Protein AF-A0A6L7A3K5-F1 (afdb_monomer_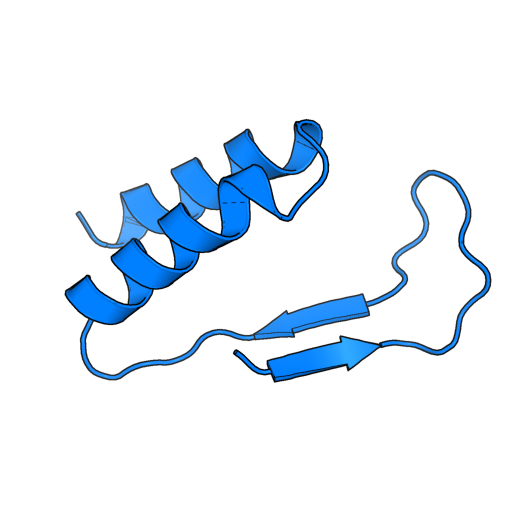lite)

Foldseek 3Di:
DDWAAPPDDDDPPDDGTDDDDDDPDLVVRLVVLVVCCVVDDVVCNVVSVVVNVVSD

Radius of gyration: 12.47 Å; chains: 1; bounding box: 26×16×35 Å

pLDDT: mean 96.74, std 3.67, range [71.75, 98.31]

Sequence (56 aa):
VHLHWYDKEVRPGRKVGHLNLTDSDTSRLTATLEALIPLLPPEYASGVIWAQSKFS

Secondary structure (DSSP, 8-state):
-EEEE--PPP-TT---EEEE---S-HHHHHHHHHHHGGGS-GGGHHHHHHHHGGG-

Organism: Escherichia coli (NCBI:txid562)

InterPro domains:
  IPR011054 Rudiment single hybrid motif [SSF51246] (1-54)
  IPR040686 Phosphoribosylaminoimidazole carboxylase, C-terminal domain [PF17769] (1-30)

Structure (mmCIF, N/CA/C/O backbone):
data_AF-A0A6L7A3K5-F1
#
_entry.id   AF-A0A6L7A3K5-F1
#
loop_
_atom_site.group_PDB
_atom_site.id
_atom_site.type_symbol
_atom_site.label_atom_id
_atom_site.label_alt_id
_atom_site.label_comp_id
_atom_site.label_asym_id
_atom_site.label_entity_id
_atom_site.label_seq_id
_atom_site.pdbx_PDB_ins_code
_atom_site.Cartn_x
_atom_site.Cartn_y
_atom_site.Cartn_z
_atom_site.occupancy
_atom_site.B_iso_or_equiv
_atom_site.auth_seq_id
_atom_site.auth_comp_id
_atom_site.auth_asym_id
_atom_site.auth_atom_id
_atom_site.pdbx_PDB_model_num
ATOM 1 N N . VAL A 1 1 ? -4.936 -7.349 1.212 1.00 88.88 1 VAL A N 1
ATOM 2 C CA . VAL A 1 1 ? -4.154 -6.460 0.317 1.00 88.88 1 VAL A CA 1
ATOM 3 C C . VAL A 1 1 ? -4.635 -6.674 -1.105 1.00 88.88 1 VAL A C 1
ATOM 5 O O . VAL A 1 1 ? -4.782 -7.825 -1.497 1.00 88.88 1 VAL A O 1
ATOM 8 N N . HIS A 1 2 ? -4.882 -5.605 -1.858 1.00 95.38 2 HIS A N 1
ATOM 9 C CA . HIS A 1 2 ? -5.256 -5.679 -3.272 1.00 95.38 2 HIS A CA 1
ATOM 10 C C . HIS A 1 2 ? -4.139 -5.100 -4.141 1.00 95.38 2 HIS A C 1
ATOM 12 O O . HIS A 1 2 ? -3.750 -3.947 -3.958 1.00 95.38 2 HIS A O 1
ATOM 18 N N . LEU A 1 3 ? -3.628 -5.903 -5.077 1.00 95.75 3 LEU A N 1
ATOM 19 C CA . LEU A 1 3 ? -2.621 -5.486 -6.051 1.00 95.75 3 LEU A CA 1
ATOM 20 C C . LEU A 1 3 ? -3.298 -5.007 -7.335 1.00 95.75 3 LEU A C 1
ATOM 22 O O . LEU A 1 3 ? -4.051 -5.750 -7.960 1.00 95.75 3 LEU A O 1
ATOM 26 N N . HIS A 1 4 ? -2.962 -3.791 -7.756 1.00 97.50 4 HIS A N 1
ATOM 27 C CA . HIS A 1 4 ? -3.324 -3.247 -9.057 1.00 97.50 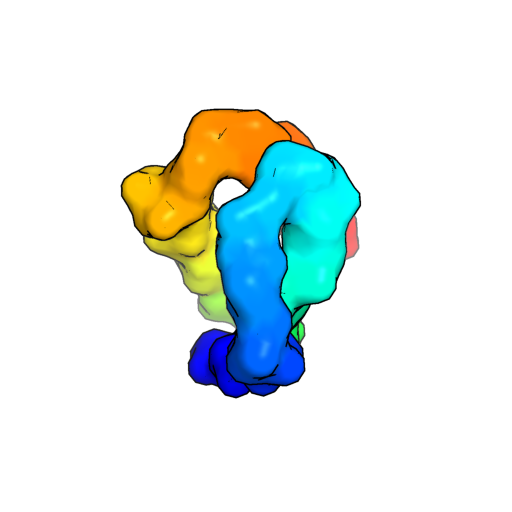4 HIS A CA 1
ATOM 28 C C . HIS A 1 4 ? -2.060 -3.095 -9.899 1.00 97.50 4 HIS A C 1
ATOM 30 O O . HIS A 1 4 ? -1.288 -2.152 -9.719 1.00 97.50 4 HIS A O 1
ATOM 36 N N . TRP A 1 5 ? -1.843 -4.037 -10.814 1.00 97.50 5 TRP A N 1
ATOM 37 C CA . TRP A 1 5 ? -0.735 -4.004 -11.766 1.00 97.50 5 TRP A CA 1
ATOM 38 C C . TRP A 1 5 ? -1.179 -3.366 -13.084 1.00 97.50 5 TRP A C 1
ATOM 40 O O . TRP A 1 5 ? -2.258 -3.671 -13.583 1.00 97.50 5 TRP A O 1
ATOM 50 N N . TYR A 1 6 ? -0.369 -2.469 -13.649 1.00 97.06 6 TYR A N 1
ATOM 51 C CA . TYR A 1 6 ? -0.727 -1.731 -14.869 1.00 97.06 6 TYR A CA 1
ATOM 52 C C . TYR A 1 6 ? -0.311 -2.417 -16.169 1.00 97.06 6 TYR A C 1
ATOM 54 O O . TYR A 1 6 ? -0.507 -1.829 -17.229 1.00 97.06 6 TYR A O 1
ATOM 62 N N . ASP A 1 7 ? 0.315 -3.590 -16.086 1.00 96.44 7 ASP A N 1
ATOM 63 C CA . ASP A 1 7 ? 0.852 -4.321 -17.238 1.00 96.44 7 ASP A CA 1
ATOM 64 C C . ASP A 1 7 ? 1.786 -3.463 -18.118 1.00 96.44 7 ASP A C 1
ATOM 66 O O . ASP A 1 7 ? 1.760 -3.466 -19.346 1.00 96.44 7 ASP A O 1
ATOM 70 N N . LYS A 1 8 ? 2.613 -2.646 -17.453 1.00 97.31 8 LYS A N 1
ATOM 71 C CA . LYS A 1 8 ? 3.610 -1.775 -18.085 1.00 97.31 8 LYS A CA 1
ATOM 72 C C . LYS A 1 8 ? 4.996 -2.372 -17.916 1.00 97.31 8 LYS A C 1
ATOM 74 O O . LYS A 1 8 ? 5.338 -2.864 -16.847 1.00 97.31 8 LYS A O 1
ATOM 79 N N . GLU A 1 9 ? 5.834 -2.200 -18.933 1.00 97.19 9 GLU A N 1
ATOM 80 C CA . GLU A 1 9 ? 7.268 -2.472 -18.826 1.00 97.19 9 GLU A CA 1
ATOM 81 C C . GLU A 1 9 ? 7.893 -1.674 -17.669 1.00 97.19 9 GLU A C 1
ATOM 83 O O . GLU A 1 9 ? 7.711 -0.448 -17.576 1.00 97.19 9 GLU A O 1
ATOM 88 N N . VAL A 1 10 ? 8.637 -2.378 -16.811 1.00 97.31 10 VAL A N 1
ATOM 89 C CA . VAL A 1 10 ? 9.309 -1.826 -15.632 1.00 97.31 10 VAL A CA 1
ATOM 90 C C . VAL A 1 10 ? 10.497 -0.973 -16.064 1.00 97.31 10 VAL A C 1
ATOM 92 O O . VAL A 1 10 ? 11.424 -1.456 -16.707 1.00 97.31 10 VAL A O 1
ATOM 95 N N . ARG A 1 11 ? 10.471 0.312 -15.698 1.00 97.69 11 ARG A N 1
ATOM 96 C CA . ARG A 1 11 ? 11.549 1.277 -15.958 1.00 97.69 11 ARG A CA 1
ATOM 97 C C . ARG A 1 11 ? 11.766 2.156 -14.721 1.00 97.69 11 ARG A C 1
ATOM 99 O O . ARG A 1 11 ? 10.781 2.421 -14.022 1.00 97.69 11 ARG A O 1
ATOM 106 N N . PRO A 1 12 ? 12.991 2.650 -14.457 1.00 97.44 12 PRO A N 1
ATOM 107 C CA . PRO A 1 12 ? 13.258 3.536 -13.324 1.00 97.44 12 PRO A CA 1
ATOM 108 C C . PRO A 1 12 ? 12.298 4.735 -13.285 1.00 97.44 12 PRO A C 1
ATOM 110 O O . PRO A 1 12 ? 12.060 5.382 -14.304 1.00 97.44 12 PRO A O 1
ATOM 113 N N . GLY A 1 13 ? 11.701 5.002 -12.120 1.00 96.00 13 GLY A N 1
ATOM 114 C CA . GLY A 1 13 ? 10.755 6.108 -11.911 1.00 96.00 13 GLY A CA 1
ATOM 115 C C . GLY A 1 13 ? 9.369 5.943 -12.558 1.00 96.00 13 GLY A C 1
ATOM 116 O O . GLY A 1 13 ? 8.503 6.802 -12.379 1.00 96.00 13 GLY A O 1
ATOM 117 N N . ARG A 1 14 ? 9.105 4.857 -13.297 1.00 98.00 14 ARG A N 1
ATOM 118 C CA . ARG A 1 14 ? 7.806 4.628 -13.945 1.00 98.00 14 ARG A CA 1
ATOM 119 C C . ARG A 1 14 ? 6.810 4.010 -12.964 1.00 98.00 14 ARG A C 1
ATOM 121 O O . ARG A 1 14 ? 7.085 2.995 -12.335 1.00 98.00 14 ARG A O 1
ATOM 128 N N . LYS A 1 15 ? 5.596 4.564 -12.897 1.00 97.81 15 LYS A N 1
ATOM 129 C CA . LYS A 1 15 ? 4.483 3.952 -12.151 1.00 97.81 15 LYS A CA 1
ATOM 130 C C . LYS A 1 15 ? 4.023 2.667 -12.853 1.00 97.81 15 LYS A C 1
ATOM 132 O O . LYS A 1 15 ? 3.465 2.748 -13.951 1.00 97.81 15 LYS A O 1
ATOM 137 N N . VAL A 1 16 ? 4.236 1.518 -12.211 1.00 97.94 16 VAL A N 1
ATOM 138 C CA . VAL A 1 16 ? 3.886 0.174 -12.726 1.00 97.94 16 VAL A CA 1
ATOM 139 C C . VAL A 1 16 ? 2.692 -0.476 -12.018 1.00 97.94 16 VAL A C 1
ATOM 141 O O . VAL A 1 16 ? 2.099 -1.408 -12.550 1.00 97.94 16 VAL A O 1
ATOM 144 N N . GLY A 1 17 ? 2.282 0.055 -10.869 1.00 98.00 17 GLY A N 1
ATOM 145 C CA . GLY A 1 17 ? 1.113 -0.417 -10.139 1.00 98.00 17 GLY A CA 1
ATOM 146 C C . GLY A 1 17 ? 0.895 0.351 -8.841 1.00 98.00 17 GLY A C 1
ATOM 147 O O . GLY A 1 17 ? 1.536 1.379 -8.608 1.00 98.00 17 GLY A O 1
ATOM 148 N N . HIS A 1 18 ? -0.015 -0.153 -8.014 1.00 98.06 18 HIS A N 1
ATOM 149 C CA . HIS A 1 18 ? -0.213 0.273 -6.630 1.00 98.06 18 HIS A CA 1
ATOM 150 C C . HIS A 1 18 ? -0.824 -0.858 -5.790 1.00 98.06 18 HIS A C 1
ATOM 152 O O . HIS A 1 18 ? -1.393 -1.814 -6.322 1.00 98.06 18 HIS A O 1
ATOM 158 N N . LEU A 1 19 ? -0.705 -0.734 -4.469 1.00 98.00 19 LEU A N 1
ATOM 159 C CA . LEU A 1 19 ? -1.333 -1.618 -3.492 1.00 98.00 19 LEU A CA 1
ATOM 160 C C . LEU A 1 19 ? -2.408 -0.836 -2.739 1.00 98.00 19 LEU A C 1
ATOM 162 O O . LEU A 1 19 ? -2.129 0.248 -2.234 1.00 98.00 19 LEU A O 1
ATOM 166 N N . ASN A 1 20 ? -3.605 -1.406 -2.630 1.00 98.12 20 ASN A N 1
ATOM 167 C CA . ASN A 1 20 ? -4.658 -0.896 -1.761 1.00 98.12 20 ASN A CA 1
ATOM 168 C C . ASN A 1 20 ? -4.781 -1.793 -0.525 1.00 98.12 20 ASN A C 1
ATOM 170 O O . ASN A 1 20 ? -4.895 -3.022 -0.623 1.00 98.12 20 ASN A O 1
ATOM 174 N N . LEU A 1 21 ? -4.757 -1.166 0.648 1.00 97.62 21 LEU A N 1
ATOM 175 C CA . LEU A 1 21 ? -5.014 -1.798 1.934 1.00 97.62 21 LEU A CA 1
ATOM 176 C C . LEU A 1 21 ? -6.177 -1.060 2.587 1.00 97.62 21 LEU A C 1
ATOM 178 O O . LEU A 1 21 ? -6.161 0.161 2.702 1.00 97.62 21 LEU A O 1
ATOM 182 N N . THR A 1 22 ? -7.195 -1.810 2.980 1.00 97.38 22 THR A N 1
ATOM 183 C CA . THR A 1 22 ? -8.367 -1.294 3.676 1.00 97.38 22 THR A CA 1
ATOM 184 C C . THR A 1 22 ? -8.767 -2.318 4.717 1.00 97.38 22 THR A C 1
ATOM 186 O O . THR A 1 22 ? -8.770 -3.518 4.441 1.00 97.38 22 THR A O 1
ATOM 189 N N . ASP A 1 23 ? -9.019 -1.841 5.926 1.00 96.88 23 ASP A N 1
ATOM 190 C CA . ASP A 1 23 ? -9.463 -2.659 7.037 1.00 96.88 23 ASP A CA 1
ATOM 191 C C . ASP A 1 23 ? -10.224 -1.764 8.025 1.00 96.88 23 ASP A C 1
ATOM 193 O O . ASP A 1 23 ? -9.867 -0.598 8.201 1.00 96.88 23 ASP A O 1
ATOM 197 N N . SER A 1 24 ? -11.280 -2.288 8.649 1.00 97.00 24 SER A N 1
ATOM 198 C CA . SER A 1 24 ? -11.995 -1.600 9.731 1.00 97.00 24 SER A CA 1
ATOM 199 C C . SER A 1 24 ? -11.186 -1.562 11.032 1.00 97.00 24 SER A C 1
ATOM 201 O O . SER A 1 24 ? -11.451 -0.737 11.900 1.00 97.00 24 SER A O 1
ATOM 203 N N . ASP A 1 25 ? -10.226 -2.474 11.181 1.00 97.50 25 ASP A N 1
ATOM 204 C CA . ASP A 1 25 ? -9.319 -2.574 12.316 1.00 97.50 25 ASP A CA 1
ATOM 205 C C . ASP A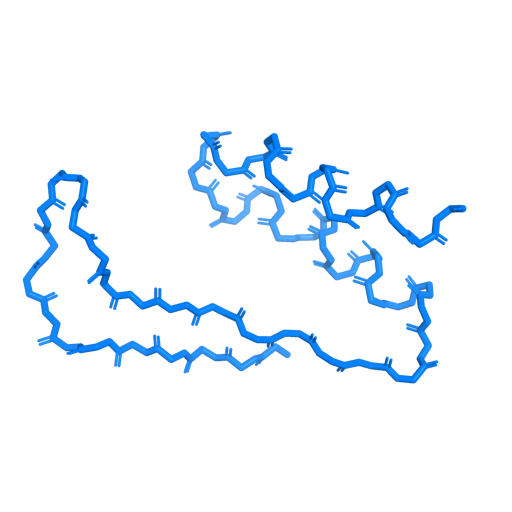 1 25 ? -7.981 -1.909 11.973 1.00 97.50 25 ASP A C 1
ATOM 207 O O . ASP A 1 25 ? -7.172 -2.429 11.197 1.00 97.50 25 ASP A O 1
ATOM 211 N N . THR A 1 26 ? -7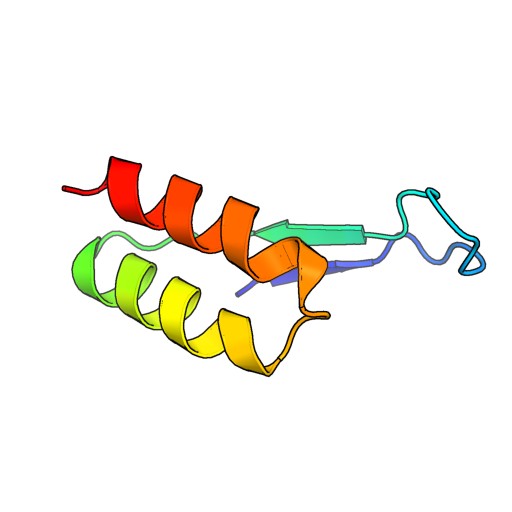.73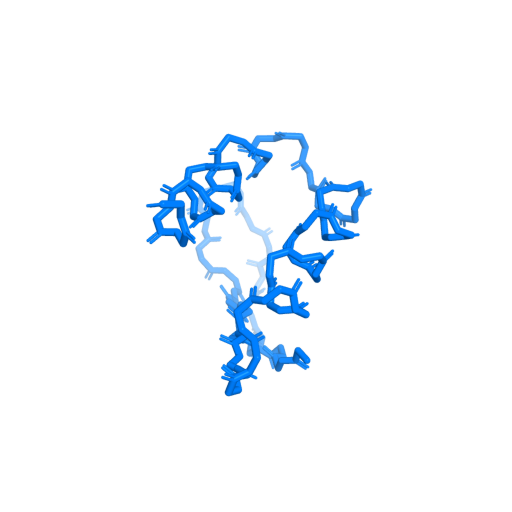9 -0.745 12.574 1.00 96.94 26 THR A N 1
ATOM 212 C CA . THR A 1 26 ? -6.520 0.034 12.336 1.00 96.94 26 THR A CA 1
ATOM 213 C C . THR A 1 26 ? -5.266 -0.679 12.832 1.00 96.94 26 THR A C 1
ATOM 215 O O . THR A 1 26 ? -4.211 -0.498 12.232 1.00 96.94 26 THR A O 1
ATOM 218 N N . SER A 1 27 ? -5.363 -1.533 13.856 1.00 96.81 27 SER A N 1
ATOM 219 C CA . SER A 1 27 ? -4.221 -2.300 14.371 1.00 96.81 27 SER A CA 1
ATOM 220 C C . SER A 1 27 ? -3.812 -3.402 13.397 1.00 96.81 27 SER A C 1
ATOM 222 O O . SER A 1 27 ? -2.627 -3.613 13.139 1.00 96.81 27 SER A O 1
ATOM 224 N N . ARG A 1 28 ? -4.788 -4.076 12.776 1.00 97.44 28 ARG A N 1
ATOM 225 C CA . ARG A 1 28 ? -4.506 -5.036 11.697 1.00 97.44 28 ARG A CA 1
ATOM 226 C C . ARG A 1 28 ? -3.966 -4.339 10.446 1.00 97.44 28 ARG A C 1
ATOM 228 O O . ARG A 1 28 ? -3.063 -4.870 9.793 1.00 97.44 28 ARG A O 1
ATOM 235 N N . LEU A 1 29 ? -4.468 -3.144 10.131 1.00 97.81 29 LEU A N 1
ATOM 236 C CA . LEU A 1 29 ? -3.978 -2.346 9.009 1.00 97.81 29 LEU A CA 1
ATOM 237 C C . LEU A 1 29 ? -2.509 -1.933 9.198 1.00 97.81 29 LEU A C 1
ATOM 239 O O . LEU A 1 29 ? -1.700 -2.146 8.294 1.00 97.81 29 LEU A O 1
ATOM 243 N N . THR A 1 30 ? -2.139 -1.407 10.368 1.00 97.56 30 THR A N 1
ATOM 244 C CA . THR A 1 30 ? -0.756 -0.998 10.670 1.00 97.56 30 THR A CA 1
ATOM 245 C C . THR A 1 30 ? 0.204 -2.182 10.759 1.00 97.56 30 THR A C 1
ATOM 247 O O . THR A 1 30 ? 1.323 -2.079 10.256 1.00 97.56 30 THR A O 1
ATOM 250 N N . ALA A 1 31 ? -0.235 -3.325 11.298 1.00 97.81 31 ALA A N 1
ATOM 251 C CA . ALA A 1 31 ? 0.545 -4.564 11.286 1.00 97.81 31 ALA A CA 1
ATOM 252 C C . ALA A 1 31 ? 0.789 -5.084 9.858 1.00 97.81 31 ALA A C 1
ATOM 254 O O . ALA A 1 31 ? 1.872 -5.574 9.544 1.00 97.81 31 ALA A O 1
ATOM 255 N N . THR A 1 32 ? -0.195 -4.940 8.965 1.00 98.06 32 THR A N 1
ATOM 256 C CA . THR A 1 32 ? -0.032 -5.313 7.551 1.00 98.06 32 THR A CA 1
ATOM 257 C C . THR A 1 32 ? 0.933 -4.370 6.829 1.00 98.06 32 THR A C 1
ATOM 259 O O . THR A 1 32 ? 1.721 -4.826 6.003 1.00 98.06 32 THR A O 1
ATOM 262 N N . LEU A 1 33 ? 0.903 -3.069 7.145 1.00 98.00 33 LEU A N 1
ATOM 263 C CA . LEU A 1 33 ? 1.895 -2.112 6.648 1.00 98.00 33 LEU A CA 1
ATOM 264 C C . LEU A 1 33 ? 3.312 -2.500 7.103 1.00 98.00 33 LEU A C 1
ATOM 266 O O . LEU A 1 33 ? 4.206 -2.548 6.264 1.00 98.00 33 LEU A O 1
ATOM 270 N N . GLU A 1 34 ? 3.500 -2.877 8.371 1.00 97.94 34 GLU A N 1
ATOM 271 C CA . GLU A 1 34 ? 4.800 -3.332 8.896 1.00 97.94 34 GLU A CA 1
ATOM 272 C C . GLU A 1 34 ? 5.307 -4.570 8.145 1.00 97.94 34 GLU A C 1
ATOM 274 O O . GLU A 1 34 ? 6.446 -4.622 7.684 1.00 97.94 34 GLU A O 1
ATOM 279 N N . ALA A 1 35 ? 4.424 -5.551 7.940 1.00 98.00 35 ALA A N 1
ATOM 280 C CA . ALA A 1 35 ? 4.746 -6.785 7.231 1.00 98.00 35 ALA A CA 1
ATOM 281 C C . ALA A 1 35 ? 5.098 -6.571 5.744 1.00 98.00 35 ALA A C 1
ATOM 283 O O . ALA A 1 35 ? 5.748 -7.431 5.149 1.00 98.00 35 ALA A O 1
ATOM 284 N N . LEU A 1 36 ? 4.694 -5.448 5.133 1.00 97.38 36 LEU A N 1
ATOM 285 C CA . LEU A 1 36 ? 5.056 -5.103 3.753 1.00 97.38 36 LEU A CA 1
ATOM 286 C C . LEU A 1 36 ? 6.469 -4.531 3.622 1.00 97.38 36 LEU A C 1
ATOM 288 O O . LEU A 1 36 ? 7.052 -4.658 2.547 1.00 97.38 36 LEU A O 1
ATOM 292 N N . ILE A 1 37 ? 7.031 -3.928 4.674 1.00 97.56 37 ILE A N 1
ATOM 293 C CA . ILE A 1 37 ? 8.358 -3.293 4.630 1.00 97.56 37 ILE A CA 1
ATOM 294 C C . ILE A 1 37 ? 9.442 -4.243 4.086 1.00 97.56 37 ILE A C 1
ATOM 296 O O . ILE A 1 37 ? 10.106 -3.859 3.124 1.00 97.56 37 ILE A O 1
ATOM 300 N N . PRO A 1 38 ? 9.618 -5.480 4.598 1.00 97.94 38 PRO A N 1
ATOM 301 C CA . PRO A 1 38 ? 10.651 -6.386 4.087 1.00 97.94 38 PRO A CA 1
ATOM 302 C C . PRO A 1 38 ? 10.336 -6.984 2.703 1.00 97.94 38 PRO A C 1
ATOM 304 O O . PRO A 1 38 ? 11.197 -7.634 2.115 1.00 97.94 38 PRO A O 1
ATOM 307 N N . LEU A 1 39 ? 9.116 -6.803 2.186 1.00 97.69 39 LEU A N 1
ATOM 308 C CA . LEU A 1 39 ? 8.682 -7.322 0.881 1.00 97.69 39 LEU A CA 1
ATOM 309 C C . LEU A 1 39 ? 8.855 -6.302 -0.251 1.00 97.69 39 LEU A C 1
ATOM 311 O O . LEU A 1 39 ? 8.711 -6.652 -1.424 1.00 97.69 39 LEU A O 1
ATOM 315 N N . LEU A 1 40 ? 9.130 -5.043 0.091 1.00 96.88 40 LEU A N 1
ATOM 316 C CA .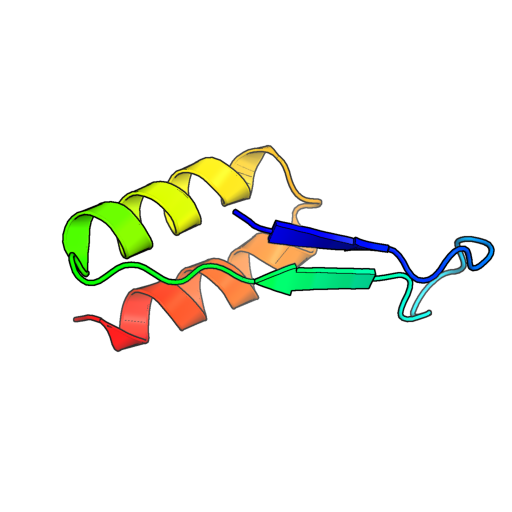 LEU A 1 40 ? 9.319 -3.949 -0.851 1.00 96.88 40 LEU A CA 1
ATOM 317 C C . LEU A 1 40 ? 10.797 -3.537 -0.910 1.00 96.88 40 LEU A C 1
ATOM 319 O O . LEU A 1 40 ? 11.540 -3.738 0.052 1.00 96.88 40 LEU A O 1
ATOM 323 N N . PRO A 1 41 ? 11.240 -2.925 -2.021 1.00 97.38 41 PRO A N 1
ATOM 324 C CA . PRO A 1 41 ? 12.551 -2.293 -2.074 1.00 97.38 41 PRO A CA 1
ATOM 325 C C . PRO A 1 41 ? 12.746 -1.260 -0.940 1.00 97.38 41 PRO A C 1
ATOM 327 O O . PRO A 1 41 ? 11.774 -0.603 -0.544 1.00 97.38 41 PRO A O 1
ATOM 330 N N . PRO A 1 42 ? 13.976 -1.083 -0.418 1.00 96.94 42 PRO A N 1
ATOM 331 C CA . PRO A 1 42 ? 14.241 -0.276 0.779 1.00 96.94 42 PRO A CA 1
ATOM 332 C C . PRO A 1 42 ? 13.727 1.168 0.717 1.00 96.94 42 PRO A C 1
ATOM 334 O O . PRO A 1 42 ? 13.331 1.733 1.736 1.00 96.94 42 PRO A O 1
ATOM 337 N N . GLU A 1 43 ? 13.693 1.772 -0.471 1.00 97.00 43 GLU A N 1
ATOM 338 C CA . GLU A 1 43 ? 13.205 3.135 -0.687 1.00 97.00 43 GLU A CA 1
ATOM 339 C C . GLU A 1 43 ? 11.735 3.333 -0.271 1.00 97.00 43 GLU A C 1
ATOM 341 O O . GLU A 1 43 ? 11.342 4.444 0.097 1.00 97.00 43 GLU A O 1
ATOM 346 N N . TYR A 1 44 ? 10.929 2.265 -0.251 1.00 97.50 44 TYR A N 1
ATOM 347 C CA . TYR A 1 44 ? 9.518 2.321 0.135 1.00 97.50 44 TYR A CA 1
ATOM 348 C C . TYR A 1 44 ? 9.295 2.331 1.649 1.00 97.50 44 TYR A C 1
ATOM 350 O O . TYR A 1 44 ? 8.237 2.785 2.089 1.00 97.50 44 TYR A O 1
ATOM 358 N N . ALA A 1 45 ? 10.272 1.892 2.452 1.00 97.81 45 ALA A N 1
ATOM 359 C CA . ALA A 1 45 ? 10.127 1.804 3.906 1.00 97.81 45 ALA A CA 1
ATOM 360 C C . ALA A 1 45 ? 9.728 3.156 4.520 1.00 97.81 45 ALA A C 1
ATOM 362 O O . ALA A 1 45 ? 8.806 3.227 5.327 1.00 97.81 45 ALA A O 1
ATOM 363 N N . SER A 1 46 ? 10.352 4.249 4.064 1.00 97.94 46 SER A N 1
ATOM 364 C CA . SER A 1 46 ? 10.047 5.607 4.537 1.00 97.94 46 SER A CA 1
ATOM 365 C C . SER A 1 46 ? 8.582 6.011 4.315 1.00 97.94 46 SER A C 1
ATOM 367 O O . SER A 1 46 ? 7.952 6.582 5.206 1.00 97.94 46 SER A O 1
ATOM 369 N N . GLY A 1 47 ? 8.012 5.672 3.154 1.00 98.00 47 GLY A N 1
ATOM 370 C CA . GLY A 1 47 ? 6.616 5.958 2.826 1.00 98.00 47 GLY A CA 1
ATOM 371 C C . GLY A 1 47 ? 5.633 5.105 3.629 1.00 98.00 47 GLY A C 1
ATOM 372 O O . GLY A 1 47 ? 4.585 5.599 4.041 1.00 98.00 47 GLY A O 1
ATOM 373 N N . VAL A 1 48 ? 5.983 3.844 3.892 1.00 97.69 48 VAL A N 1
ATOM 374 C CA . VAL A 1 48 ? 5.162 2.933 4.703 1.00 97.69 48 VAL A CA 1
ATOM 375 C C . VAL A 1 48 ? 5.151 3.360 6.174 1.00 97.69 48 VAL A C 1
ATOM 377 O O . VAL A 1 48 ? 4.072 3.485 6.751 1.00 97.69 48 VAL A O 1
ATOM 380 N N . ILE A 1 49 ? 6.314 3.693 6.745 1.00 97.88 49 ILE A N 1
ATOM 381 C CA . ILE A 1 49 ? 6.440 4.219 8.117 1.00 97.88 49 ILE A CA 1
ATOM 382 C C . ILE A 1 49 ? 5.649 5.523 8.270 1.00 97.88 49 ILE A C 1
ATOM 384 O O . ILE A 1 49 ? 4.917 5.716 9.244 1.00 97.88 49 ILE A O 1
ATOM 388 N N . TRP A 1 50 ? 5.731 6.412 7.274 1.00 98.31 50 TRP A N 1
ATOM 389 C CA . TRP A 1 50 ? 4.905 7.617 7.249 1.00 98.31 50 TRP A CA 1
ATOM 390 C C . TRP A 1 50 ? 3.407 7.287 7.265 1.00 98.31 50 TRP A C 1
ATOM 392 O O . TRP A 1 50 ? 2.668 7.909 8.028 1.00 98.31 50 TRP A O 1
ATOM 402 N N . ALA A 1 51 ? 2.949 6.306 6.482 1.00 97.75 51 ALA A N 1
ATOM 403 C CA . ALA A 1 51 ? 1.543 5.906 6.468 1.00 97.75 51 ALA A CA 1
ATOM 404 C C . ALA A 1 51 ? 1.093 5.328 7.822 1.00 97.75 51 ALA A C 1
ATOM 406 O O . ALA A 1 51 ? 0.029 5.701 8.310 1.00 97.75 51 ALA A O 1
ATOM 407 N N . GLN A 1 52 ? 1.912 4.487 8.467 1.00 96.94 52 GLN A N 1
ATOM 408 C CA . GLN A 1 52 ? 1.630 3.956 9.809 1.00 96.94 52 GLN A CA 1
ATOM 409 C C . GLN A 1 52 ? 1.477 5.073 10.850 1.00 96.94 52 GLN A C 1
ATOM 411 O O . GLN A 1 52 ? 0.544 5.030 11.652 1.00 96.94 52 GLN A O 1
ATOM 416 N N . SER A 1 53 ? 2.319 6.113 10.786 1.00 97.31 53 SER A N 1
ATOM 417 C CA . SER A 1 53 ? 2.263 7.260 11.710 1.00 97.31 53 SER A CA 1
ATOM 418 C C . SER A 1 53 ? 0.942 8.046 11.672 1.00 97.31 53 SER A C 1
ATOM 420 O O . SER A 1 53 ? 0.698 8.872 12.545 1.00 97.31 53 SER A O 1
ATOM 422 N N . LYS A 1 54 ? 0.083 7.823 10.663 1.00 97.44 54 LYS A N 1
ATOM 423 C CA . LYS A 1 54 ? -1.236 8.472 10.545 1.00 97.44 54 LYS A CA 1
ATOM 424 C C . LYS A 1 54 ? -2.351 7.764 11.312 1.00 97.44 54 LYS A C 1
ATOM 426 O O . LYS A 1 54 ? -3.446 8.310 11.394 1.00 97.44 54 LYS A O 1
ATOM 431 N N . PHE A 1 55 ? -2.080 6.581 11.856 1.00 92.00 55 PHE A N 1
ATOM 432 C CA . PHE A 1 55 ? -3.015 5.807 12.678 1.00 92.00 55 PHE A CA 1
ATOM 433 C C . PHE A 1 55 ? -2.669 5.859 14.175 1.00 92.00 55 PHE A C 1
ATOM 435 O O . PHE A 1 55 ? -3.241 5.101 14.955 1.00 92.00 55 PHE A O 1
ATOM 442 N N . SER A 1 56 ? -1.709 6.715 14.546 1.00 71.75 56 SER A N 1
ATOM 443 C CA . SER A 1 56 ? -1.283 7.008 15.921 1.00 71.75 56 SER A CA 1
ATOM 444 C C . SER A 1 56 ? -1.995 8.236 16.477 1.00 71.75 56 SER A C 1
ATOM 446 O O . SER A 1 56 ? -2.225 9.180 15.686 1.00 71.75 56 SER A O 1
#